Protein AF-A0A090QXS7-F1 (afdb_monomer)

Radius of gyration: 11.34 Å; Cα contacts (8 Å, |Δi|>4): 126; chains: 1; bounding box: 28×24×35 Å

Foldseek 3Di:
DDPLPQFAWDDDCQAIDTVNHGQGRDWDDPPFKIWDDRPNFIWIWGDDPQWTFTPPPPPDTRTHHHD

pLDDT: mean 72.37, std 14.32, range [38.88, 87.06]

Secondary structure (DSSP, 8-state):
--------EEEETTEEEETTEEEES-EEE-SSEEEEEETTEEEEEEEETTEEEEEESTT---B----

Structure (mmCIF, N/CA/C/O backbone):
data_AF-A0A090QXS7-F1
#
_entry.id   AF-A0A090QXS7-F1
#
loop_
_atom_site.group_PDB
_atom_site.id
_atom_site.type_symbol
_atom_site.label_atom_id
_atom_site.label_alt_id
_atom_site.label_comp_id
_atom_site.label_asym_id
_atom_site.label_entity_id
_atom_site.label_seq_id
_atom_site.pdbx_PDB_ins_code
_atom_site.Cartn_x
_atom_site.Cartn_y
_atom_site.Cartn_z
_atom_site.occupancy
_atom_site.B_iso_or_equiv
_atom_site.auth_seq_id
_atom_site.auth_comp_id
_atom_site.auth_asym_id
_atom_site.auth_atom_id
_atom_site.pdbx_PDB_model_num
ATOM 1 N N . MET A 1 1 ? -0.548 -1.156 -23.379 1.00 38.88 1 MET A N 1
ATOM 2 C CA . MET A 1 1 ? -0.883 -0.518 -22.089 1.00 38.88 1 MET A CA 1
ATOM 3 C C . MET A 1 1 ? -1.050 -1.643 -21.089 1.00 38.88 1 MET A C 1
ATOM 5 O O . MET A 1 1 ? -1.959 -2.442 -21.262 1.00 38.88 1 MET A O 1
ATOM 9 N N . ALA A 1 2 ? -0.100 -1.817 -20.171 1.00 39.03 2 ALA A N 1
ATOM 10 C CA . ALA A 1 2 ? -0.206 -2.878 -19.176 1.00 39.03 2 ALA A CA 1
ATOM 11 C C . ALA A 1 2 ? -1.328 -2.496 -18.198 1.00 39.03 2 ALA A C 1
ATOM 13 O O . ALA A 1 2 ? -1.321 -1.359 -17.723 1.00 39.03 2 ALA A O 1
ATOM 14 N N . PRO A 1 3 ? -2.306 -3.376 -17.930 1.00 39.84 3 PRO A N 1
ATOM 15 C CA . PRO A 1 3 ? -3.306 -3.106 -16.916 1.00 39.84 3 PRO A CA 1
ATOM 16 C C . PRO A 1 3 ? -2.558 -3.038 -15.590 1.00 39.84 3 PRO A C 1
ATOM 18 O O . PRO A 1 3 ? -1.999 -4.034 -15.135 1.00 39.84 3 PRO A O 1
ATOM 21 N N . TYR A 1 4 ? -2.482 -1.845 -15.007 1.00 44.12 4 TYR A N 1
ATOM 22 C CA . TYR A 1 4 ? -2.016 -1.657 -13.643 1.00 44.12 4 TYR A CA 1
ATOM 23 C C . TYR A 1 4 ? -3.054 -2.349 -12.763 1.00 44.12 4 TYR A C 1
ATOM 25 O O . TYR A 1 4 ? -4.061 -1.751 -12.388 1.00 44.12 4 TYR A O 1
ATOM 33 N N . LEU A 1 5 ? -2.878 -3.656 -12.551 1.00 44.38 5 LEU A N 1
ATOM 34 C CA . LEU A 1 5 ? -3.619 -4.402 -11.554 1.00 44.38 5 LEU A CA 1
ATOM 35 C C . LEU A 1 5 ? -3.373 -3.640 -10.259 1.00 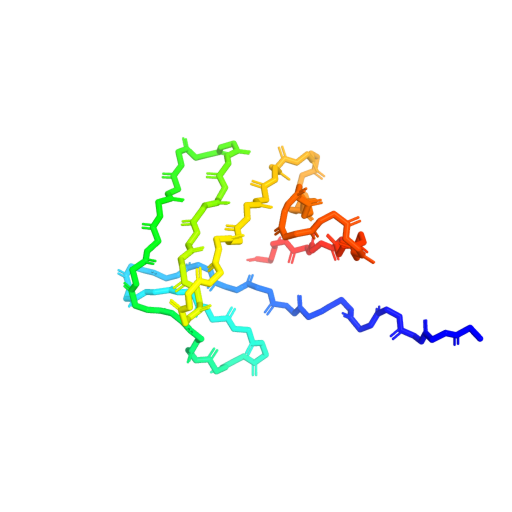44.38 5 LEU A C 1
ATOM 37 O O . LEU A 1 5 ? -2.260 -3.610 -9.739 1.00 44.38 5 LEU A O 1
ATOM 41 N N . ALA A 1 6 ? -4.394 -2.909 -9.823 1.00 51.16 6 ALA A N 1
ATOM 42 C CA . ALA A 1 6 ? -4.438 -2.288 -8.521 1.00 51.16 6 ALA A CA 1
ATOM 43 C C . ALA A 1 6 ? -4.511 -3.438 -7.516 1.00 51.16 6 ALA A C 1
ATOM 45 O O . ALA A 1 6 ? -5.585 -3.818 -7.051 1.00 51.16 6 ALA A O 1
ATOM 46 N N . ASP A 1 7 ? -3.364 -4.068 -7.282 1.00 57.59 7 ASP A N 1
ATOM 47 C CA . ASP A 1 7 ? -3.177 -5.078 -6.265 1.00 57.59 7 ASP A CA 1
ATOM 48 C C . ASP A 1 7 ? -3.779 -4.533 -4.971 1.00 57.59 7 ASP A C 1
ATOM 50 O O . ASP A 1 7 ? -3.480 -3.423 -4.539 1.00 57.59 7 ASP A O 1
ATOM 54 N N . SER A 1 8 ? -4.730 -5.253 -4.389 1.00 62.69 8 SER A N 1
ATOM 55 C CA . SER A 1 8 ? -5.350 -4.815 -3.142 1.00 62.69 8 SER A CA 1
ATOM 56 C C . SER A 1 8 ? -4.359 -5.098 -2.020 1.00 62.69 8 SER A C 1
ATOM 58 O O . SER A 1 8 ? -4.012 -6.257 -1.784 1.00 62.69 8 SER A O 1
ATOM 60 N N . PHE A 1 9 ? -3.865 -4.037 -1.382 1.00 70.62 9 PHE A N 1
ATOM 61 C CA . PHE A 1 9 ? -2.961 -4.133 -0.243 1.00 70.62 9 PHE A CA 1
ATOM 62 C C . PHE A 1 9 ? -3.773 -4.116 1.044 1.00 70.62 9 PHE A C 1
ATOM 64 O O . PHE A 1 9 ? -4.547 -3.191 1.291 1.00 70.62 9 PHE A O 1
ATOM 71 N N . GLU A 1 10 ? -3.552 -5.123 1.876 1.00 77.00 10 GLU A N 1
ATOM 72 C CA . GLU A 1 10 ? -4.127 -5.207 3.208 1.00 77.00 10 GLU A CA 1
ATOM 73 C C . GLU A 1 10 ? -2.995 -5.182 4.234 1.00 77.00 10 GLU A C 1
ATOM 75 O O . GLU A 1 10 ? -2.080 -6.009 4.220 1.00 77.00 10 GLU A O 1
ATOM 80 N N . LEU A 1 11 ? -3.045 -4.191 5.121 1.00 75.06 11 LEU A N 1
ATOM 81 C CA . LEU A 1 11 ? -2.155 -4.109 6.270 1.00 75.06 11 LEU A CA 1
ATOM 82 C C . LEU A 1 11 ? -2.834 -4.794 7.444 1.00 75.06 11 LEU A C 1
ATOM 84 O O . LEU A 1 11 ? -3.899 -4.367 7.894 1.00 75.06 11 LEU A O 1
ATOM 88 N N . ARG A 1 12 ? -2.199 -5.848 7.945 1.00 81.38 12 ARG A N 1
ATOM 89 C CA . ARG A 1 12 ? -2.624 -6.571 9.141 1.00 81.38 12 ARG A CA 1
ATOM 90 C C . ARG A 1 12 ? -1.535 -6.462 10.201 1.00 81.38 12 ARG A C 1
ATOM 92 O O . ARG A 1 12 ? -0.370 -6.366 9.836 1.00 81.38 12 ARG A O 1
ATOM 99 N N . PRO A 1 13 ? -1.860 -6.609 11.497 1.00 75.62 13 PRO A N 1
ATOM 100 C CA . PRO A 1 13 ? -0.843 -6.671 12.550 1.00 75.62 13 PRO A CA 1
ATOM 101 C C . PRO A 1 13 ? 0.229 -7.742 12.299 1.00 75.62 13 PRO A C 1
ATOM 103 O O . PRO A 1 13 ? 1.356 -7.613 12.759 1.00 75.62 13 PRO A O 1
ATOM 106 N N . SER A 1 14 ? -0.122 -8.801 11.563 1.00 80.50 14 SER A N 1
ATOM 107 C CA . SER A 1 14 ? 0.784 -9.883 11.185 1.00 80.50 14 SER A CA 1
ATOM 108 C C . SER A 1 14 ? 1.701 -9.560 10.003 1.00 80.50 14 SER A C 1
ATOM 110 O O . SER A 1 14 ? 2.649 -10.313 9.783 1.00 80.50 14 SER A O 1
ATOM 112 N N . GLY A 1 15 ? 1.434 -8.506 9.223 1.00 83.12 15 GLY A N 1
ATOM 113 C CA . GLY A 1 15 ? 2.233 -8.175 8.049 1.00 83.12 15 GLY A CA 1
ATOM 114 C C . GLY A 1 15 ? 1.500 -7.456 6.914 1.00 83.12 15 GLY A C 1
ATOM 115 O O . GLY A 1 15 ? 0.345 -7.044 7.028 1.00 83.12 15 GLY A O 1
ATOM 116 N N . VAL A 1 16 ? 2.192 -7.349 5.780 1.00 82.19 16 VAL A N 1
ATOM 117 C CA . VAL A 1 16 ? 1.674 -6.786 4.526 1.00 82.19 16 VAL A CA 1
ATOM 118 C C . VAL A 1 16 ? 1.154 -7.915 3.648 1.00 82.19 16 VAL A C 1
ATOM 120 O O . VAL A 1 16 ? 1.882 -8.868 3.346 1.00 82.19 16 VAL A O 1
ATOM 123 N N . PHE A 1 17 ? -0.095 -7.788 3.215 1.00 81.94 17 PHE A N 1
ATOM 124 C CA . PHE A 1 17 ? -0.773 -8.737 2.344 1.00 81.94 17 PHE A CA 1
ATOM 125 C C . PHE A 1 17 ? -1.086 -8.084 1.002 1.00 81.94 17 PHE A C 1
ATOM 127 O O . PHE A 1 17 ? -1.549 -6.947 0.948 1.00 81.94 17 PHE A O 1
ATOM 134 N N . VAL A 1 18 ? -0.853 -8.821 -0.079 1.00 76.06 18 VAL A N 1
ATOM 135 C CA . VAL A 1 18 ? -1.126 -8.410 -1.458 1.00 76.06 18 VAL A CA 1
ATOM 136 C C . VAL A 1 18 ? -1.891 -9.523 -2.142 1.00 76.06 18 VAL A C 1
ATOM 138 O O . VAL A 1 18 ? -1.447 -10.671 -2.120 1.00 76.06 18 VAL A O 1
ATOM 141 N N . ALA A 1 19 ? -3.064 -9.201 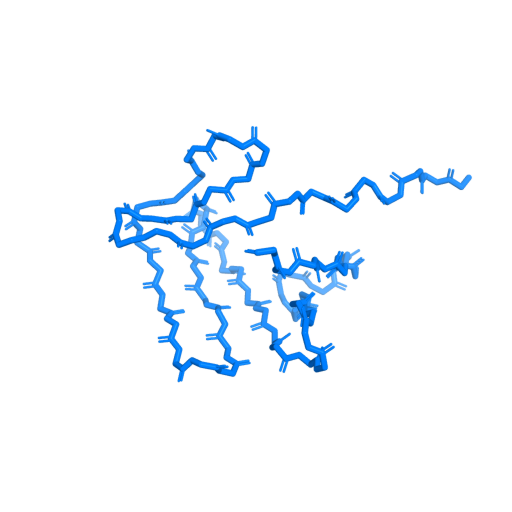-2.691 1.00 72.44 19 ALA A N 1
ATOM 142 C CA . ALA A 1 19 ? -3.958 -10.184 -3.310 1.00 72.44 19 ALA A CA 1
ATOM 143 C C . ALA A 1 19 ? -4.236 -11.408 -2.400 1.00 72.44 19 ALA A C 1
ATOM 145 O O . ALA A 1 19 ? -4.296 -12.549 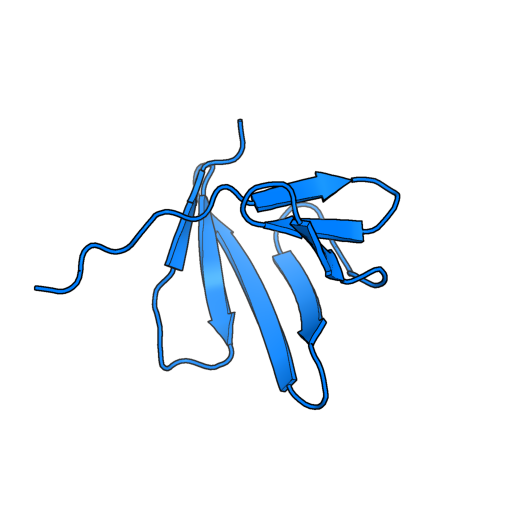-2.854 1.00 72.44 19 ALA A O 1
ATOM 146 N N . GLY A 1 20 ? -4.352 -11.177 -1.085 1.00 74.00 20 GLY A N 1
ATOM 147 C CA . GLY A 1 20 ? -4.575 -12.221 -0.075 1.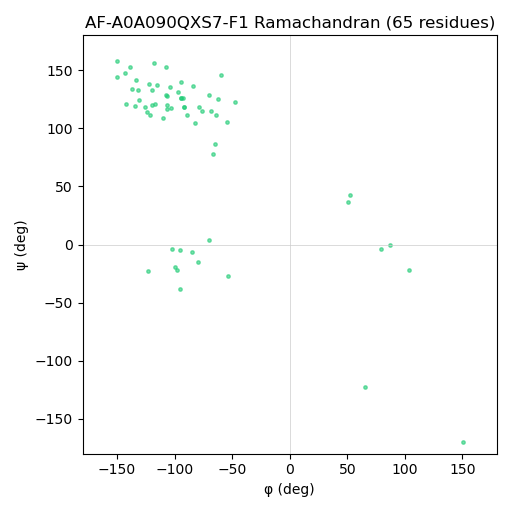00 74.00 20 GLY A CA 1
ATOM 148 C C . GLY A 1 20 ? -3.330 -13.019 0.336 1.00 74.00 20 GLY A C 1
ATOM 149 O O . GLY A 1 20 ? -3.404 -13.823 1.264 1.00 74.00 20 GLY A O 1
ATOM 150 N N . ARG A 1 21 ? -2.170 -12.787 -0.290 1.00 77.31 21 ARG A N 1
ATOM 151 C CA . ARG A 1 21 ? -0.902 -13.426 0.075 1.00 77.31 21 ARG A CA 1
ATOM 152 C C . ARG A 1 21 ? -0.083 -12.521 0.981 1.00 77.31 21 ARG A C 1
ATOM 154 O O . ARG A 1 21 ? 0.154 -11.363 0.653 1.00 77.31 21 ARG A O 1
ATOM 161 N N . GLN A 1 22 ? 0.416 -13.066 2.086 1.00 83.50 22 GLN A N 1
ATOM 162 C CA . GLN A 1 22 ? 1.389 -12.357 2.907 1.00 83.50 22 GLN A CA 1
ATOM 163 C C . GLN A 1 22 ? 2.711 -12.231 2.145 1.00 83.50 22 GLN A C 1
ATOM 165 O O . GLN A 1 22 ? 3.355 -13.239 1.849 1.00 83.50 22 GLN A O 1
ATOM 170 N N . ILE A 1 23 ? 3.097 -11.001 1.816 1.00 79.75 23 ILE A N 1
ATOM 171 C CA . ILE A 1 23 ? 4.371 -10.709 1.146 1.00 79.75 23 ILE A CA 1
ATOM 172 C C . ILE A 1 23 ? 5.446 -10.277 2.136 1.00 79.75 23 ILE A C 1
ATOM 174 O O . ILE A 1 23 ? 6.631 -10.373 1.835 1.00 79.75 23 ILE A O 1
ATOM 178 N N . ASN A 1 24 ? 5.039 -9.799 3.314 1.00 81.00 24 ASN A N 1
ATOM 179 C CA . ASN A 1 24 ? 5.964 -9.364 4.342 1.00 81.00 24 ASN A CA 1
ATOM 180 C C . ASN A 1 24 ? 5.388 -9.560 5.740 1.00 81.00 24 ASN A C 1
ATOM 182 O O . ASN A 1 24 ? 4.192 -9.372 5.949 1.00 81.00 24 ASN A O 1
ATOM 186 N N . THR A 1 25 ? 6.234 -9.906 6.701 1.00 77.69 25 THR A N 1
ATOM 187 C CA . THR A 1 25 ? 5.906 -9.973 8.133 1.00 77.69 25 THR A CA 1
ATOM 188 C C . THR A 1 25 ? 6.369 -8.729 8.891 1.00 77.69 25 THR A C 1
ATOM 190 O O . THR A 1 25 ? 5.853 -8.454 9.968 1.00 77.69 25 THR A O 1
ATOM 193 N N . HIS A 1 26 ? 7.304 -7.950 8.335 1.00 81.88 26 HIS A N 1
ATOM 194 C CA . HIS A 1 26 ? 7.896 -6.782 8.984 1.00 81.88 26 HIS A CA 1
ATOM 195 C C . HIS A 1 26 ? 7.668 -5.529 8.139 1.00 81.88 26 HIS A C 1
ATOM 197 O O . HIS A 1 26 ? 8.233 -5.374 7.056 1.00 81.88 26 HIS A O 1
ATOM 203 N N . TYR A 1 27 ? 6.840 -4.622 8.651 1.00 85.75 27 TYR A N 1
ATOM 204 C CA . TYR A 1 27 ? 6.589 -3.324 8.037 1.00 85.75 27 TYR A CA 1
ATOM 205 C C . TYR A 1 27 ? 6.523 -2.223 9.092 1.00 85.75 27 TYR A C 1
ATOM 207 O O . TYR A 1 27 ? 6.162 -2.464 10.243 1.00 85.75 27 TYR A O 1
ATOM 215 N N . ALA A 1 28 ? 6.860 -1.010 8.675 1.00 86.88 28 ALA A N 1
ATOM 216 C CA . ALA A 1 28 ? 6.668 0.214 9.426 1.00 86.88 28 ALA A CA 1
ATOM 217 C C . ALA A 1 28 ? 5.516 0.999 8.794 1.00 86.88 28 ALA A C 1
ATOM 219 O O . ALA A 1 28 ? 5.504 1.241 7.587 1.00 86.88 28 ALA A O 1
ATOM 220 N N . TRP A 1 29 ? 4.540 1.383 9.610 1.00 86.50 29 TRP A N 1
ATOM 221 C CA . TRP A 1 29 ? 3.410 2.207 9.198 1.00 86.50 29 TRP A CA 1
ATOM 222 C C . TRP A 1 29 ? 3.193 3.311 10.225 1.00 86.50 29 TRP A C 1
ATOM 224 O O . TRP A 1 29 ? 2.926 3.008 11.386 1.00 86.50 29 TRP A O 1
ATOM 234 N N . ASP A 1 30 ? 3.297 4.572 9.803 1.00 84.75 30 ASP A N 1
ATOM 235 C CA . ASP A 1 30 ? 3.079 5.731 10.686 1.00 84.75 30 ASP A CA 1
ATOM 236 C C . ASP A 1 30 ? 1.700 6.394 10.496 1.00 84.75 30 ASP A C 1
ATOM 238 O O . ASP A 1 30 ? 1.349 7.316 11.224 1.00 84.75 30 ASP A O 1
ATOM 242 N N . GLY A 1 31 ? 0.899 5.930 9.531 1.00 83.31 31 GLY A N 1
ATOM 243 C CA . GLY A 1 31 ? -0.365 6.567 9.139 1.00 83.31 31 GLY A CA 1
ATOM 244 C C . GLY A 1 31 ? -0.280 7.352 7.828 1.00 83.31 31 GLY A C 1
ATOM 245 O O . GLY A 1 3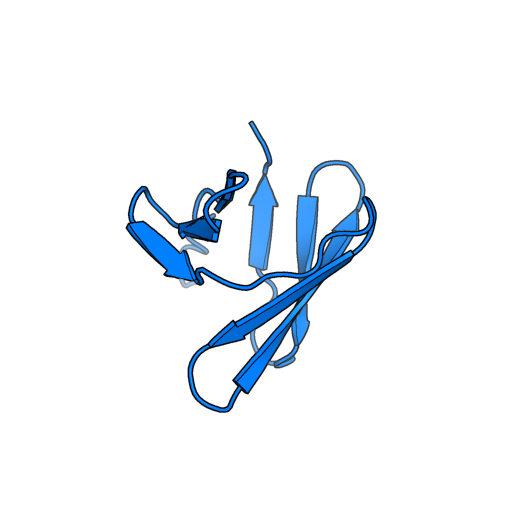1 ? -1.302 7.539 7.167 1.00 83.31 31 GLY A O 1
ATOM 246 N N . SER A 1 32 ? 0.924 7.762 7.424 1.00 86.81 32 SER A N 1
ATOM 247 C CA . SER A 1 32 ? 1.178 8.531 6.201 1.00 86.81 32 SER A CA 1
ATOM 248 C C . SER A 1 32 ? 2.165 7.847 5.255 1.00 86.81 32 SER A C 1
ATOM 250 O O . SER A 1 32 ? 2.147 8.093 4.052 1.00 86.81 32 SER A O 1
ATOM 252 N N . LYS A 1 33 ? 3.007 6.954 5.769 1.00 86.31 33 LYS A N 1
ATOM 253 C CA . LYS A 1 33 ? 4.035 6.241 5.025 1.00 86.31 33 LYS A CA 1
ATOM 254 C C . LYS A 1 33 ? 4.059 4.777 5.440 1.00 86.31 33 LYS A C 1
ATOM 256 O O . LYS A 1 33 ? 4.059 4.449 6.626 1.00 86.31 33 LYS A O 1
ATOM 261 N N . LEU A 1 34 ? 4.104 3.904 4.439 1.00 85.56 34 LEU A N 1
ATOM 262 C CA . LEU A 1 34 ? 4.339 2.474 4.592 1.00 85.56 34 LEU A CA 1
ATOM 263 C C . LEU A 1 34 ? 5.739 2.153 4.087 1.00 85.56 34 LEU A C 1
ATOM 265 O O . LEU A 1 34 ? 6.072 2.475 2.947 1.00 85.56 34 LEU A O 1
ATOM 269 N N . GLU A 1 35 ? 6.525 1.468 4.904 1.00 87.06 35 GLU A N 1
ATOM 270 C CA . GLU A 1 35 ? 7.845 0.986 4.526 1.00 87.06 35 GLU A CA 1
ATOM 271 C C . GLU A 1 35 ? 8.004 -0.485 4.897 1.00 87.06 35 GLU A C 1
ATOM 273 O O . GLU A 1 35 ? 7.661 -0.900 6.003 1.00 87.06 35 GLU A O 1
ATOM 278 N N . TYR A 1 36 ? 8.516 -1.292 3.976 1.00 85.81 36 TYR A N 1
ATOM 279 C CA . TYR A 1 36 ? 8.859 -2.683 4.247 1.00 85.81 36 TYR A CA 1
ATOM 280 C C . TYR A 1 36 ? 10.029 -3.129 3.375 1.00 85.81 36 TYR A C 1
ATOM 282 O O . TYR A 1 36 ? 10.295 -2.548 2.325 1.00 85.81 36 TYR A O 1
ATOM 290 N N . ARG A 1 37 ? 10.734 -4.181 3.796 1.00 83.44 37 ARG A N 1
ATOM 291 C CA . ARG A 1 37 ? 11.850 -4.750 3.029 1.00 83.44 37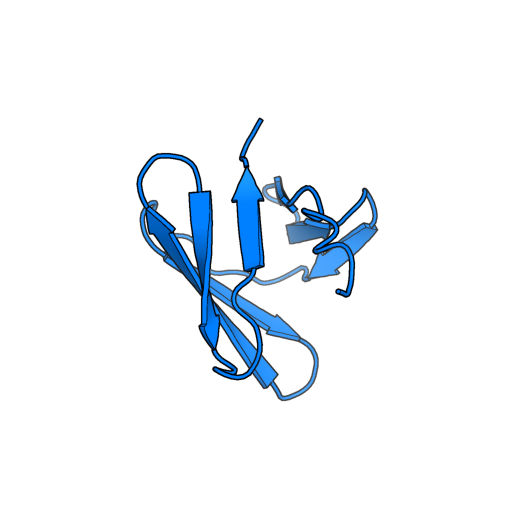 ARG A CA 1
ATOM 292 C C . ARG A 1 37 ? 11.453 -6.078 2.403 1.00 83.44 37 ARG A C 1
ATOM 294 O O . ARG A 1 37 ? 11.133 -7.010 3.131 1.00 83.44 37 ARG A O 1
ATOM 301 N N . LEU A 1 38 ? 11.501 -6.180 1.081 1.00 78.69 38 LEU A N 1
ATOM 302 C CA . LEU A 1 38 ? 11.244 -7.420 0.353 1.00 78.69 38 LEU A CA 1
ATOM 303 C C . LEU A 1 38 ? 12.560 -7.919 -0.256 1.00 78.69 38 LEU A C 1
ATOM 305 O O . LEU A 1 38 ? 13.083 -7.310 -1.185 1.00 78.69 38 LEU A O 1
ATOM 309 N N . GLY A 1 39 ? 13.110 -9.007 0.292 1.00 82.31 39 GLY A N 1
ATOM 310 C CA . GLY A 1 39 ? 14.472 -9.439 -0.039 1.00 82.31 39 GLY A CA 1
ATOM 311 C C . GLY A 1 39 ? 15.501 -8.405 0.430 1.00 82.31 39 GLY A C 1
ATOM 312 O O . GLY A 1 39 ? 15.511 -8.042 1.606 1.00 82.31 39 GLY A O 1
ATOM 313 N N . ASP A 1 40 ? 16.319 -7.900 -0.492 1.00 82.44 40 ASP A N 1
ATOM 314 C CA . ASP A 1 40 ? 17.300 -6.830 -0.248 1.00 82.44 40 ASP A CA 1
ATOM 315 C C . ASP A 1 40 ? 16.779 -5.428 -0.610 1.00 82.44 40 ASP A C 1
ATOM 317 O O . ASP A 1 40 ? 17.439 -4.421 -0.355 1.00 82.44 40 ASP A O 1
ATOM 321 N N . GLU A 1 41 ? 15.576 -5.333 -1.178 1.00 82.88 41 GLU A N 1
ATOM 322 C CA . GLU A 1 41 ? 14.997 -4.068 -1.619 1.00 82.88 41 GLU A CA 1
ATOM 323 C C . GLU A 1 41 ? 14.082 -3.450 -0.559 1.00 82.88 41 GLU A C 1
ATOM 325 O O . GLU A 1 41 ? 13.272 -4.124 0.083 1.00 82.88 41 GLU A O 1
ATOM 330 N N . ILE A 1 42 ? 14.166 -2.126 -0.420 1.00 84.81 42 ILE A N 1
ATOM 331 C CA . ILE A 1 42 ? 13.257 -1.343 0.417 1.00 84.81 42 ILE A CA 1
ATOM 332 C C . ILE A 1 42 ? 12.118 -0.820 -0.450 1.00 84.81 42 ILE A C 1
ATOM 334 O O . ILE A 1 42 ? 12.322 -0.157 -1.469 1.00 84.81 42 ILE A O 1
ATOM 338 N N . TYR A 1 43 ? 10.908 -1.124 -0.009 1.00 84.12 43 TYR A N 1
ATOM 339 C CA . TYR A 1 43 ? 9.671 -0.695 -0.619 1.00 84.12 43 TYR A CA 1
ATOM 340 C C . TYR A 1 43 ? 9.052 0.385 0.256 1.00 84.12 43 TYR A C 1
ATOM 342 O O . TYR A 1 43 ? 8.672 0.135 1.399 1.00 84.12 43 TYR A O 1
ATOM 350 N N . SER A 1 44 ? 8.935 1.580 -0.312 1.00 84.25 44 SER A N 1
ATOM 351 C CA . SER A 1 44 ? 8.417 2.762 0.375 1.00 84.25 44 SER A CA 1
ATOM 352 C C . SER A 1 44 ? 7.178 3.257 -0.350 1.00 84.25 44 SER A C 1
ATOM 354 O O . SER A 1 44 ? 7.210 3.416 -1.571 1.00 84.25 44 SER A O 1
ATOM 356 N N . TYR A 1 45 ? 6.108 3.550 0.381 1.00 84.00 45 TYR A N 1
ATOM 357 C CA . TYR A 1 45 ? 4.855 4.081 -0.150 1.00 84.00 45 TYR A CA 1
ATOM 358 C C . TYR A 1 45 ? 4.374 5.259 0.691 1.00 84.00 45 TYR A C 1
ATOM 360 O O . TYR A 1 45 ? 4.465 5.226 1.915 1.00 84.00 45 TYR A O 1
ATOM 368 N N . LEU A 1 46 ? 3.825 6.276 0.034 1.00 84.56 46 LEU A N 1
ATOM 369 C CA . LEU A 1 46 ? 3.199 7.431 0.668 1.00 84.56 46 LEU A CA 1
ATOM 370 C C . LEU A 1 46 ? 1.679 7.310 0.574 1.00 84.56 46 LEU A C 1
ATOM 372 O O . LEU A 1 46 ? 1.159 6.992 -0.489 1.00 84.56 46 LEU A O 1
ATOM 376 N N . PHE A 1 47 ? 0.964 7.580 1.653 1.00 81.56 47 PHE A N 1
ATOM 377 C CA . PHE A 1 47 ? -0.488 7.582 1.687 1.00 81.56 47 PHE A CA 1
ATOM 378 C C . PHE A 1 47 ? -1.025 8.968 1.340 1.00 81.56 47 PHE A C 1
ATOM 380 O O . PHE A 1 47 ? -0.871 9.925 2.094 1.00 81.56 47 PHE A O 1
ATOM 387 N N . LEU A 1 48 ? -1.656 9.065 0.178 1.00 78.12 48 LEU A N 1
ATOM 388 C CA . LEU A 1 48 ? -2.239 10.272 -0.384 1.00 78.12 48 LEU A CA 1
ATOM 389 C C . LEU A 1 48 ? -3.703 10.001 -0.711 1.00 78.12 48 LEU A C 1
ATOM 391 O O . LEU A 1 48 ? -4.012 9.145 -1.535 1.00 78.12 48 LEU A O 1
ATOM 395 N N . SER A 1 49 ? -4.612 10.734 -0.066 1.00 77.69 49 SER A N 1
ATOM 396 C CA . SER A 1 49 ? -6.045 10.741 -0.402 1.00 77.69 49 SER A CA 1
ATOM 397 C C . SER A 1 49 ? -6.698 9.350 -0.474 1.00 77.69 49 SER A C 1
ATOM 399 O O . SER A 1 49 ? -7.469 9.063 -1.386 1.00 77.69 49 SER A O 1
ATOM 401 N N . GLY A 1 50 ? -6.388 8.463 0.479 1.00 73.12 50 GLY A N 1
ATOM 402 C CA . GLY A 1 50 ? -6.935 7.098 0.498 1.00 73.12 50 GLY A CA 1
ATOM 403 C C . GLY A 1 50 ? -6.127 6.082 -0.311 1.00 73.12 50 GLY A C 1
ATOM 404 O O . GLY A 1 50 ? -6.484 4.901 -0.334 1.00 73.12 50 GLY A O 1
ATOM 405 N N . GLN A 1 51 ? -5.037 6.523 -0.943 1.00 71.00 51 GLN A N 1
ATOM 406 C CA . GLN A 1 51 ? -4.221 5.700 -1.817 1.00 71.00 51 GLN A CA 1
ATOM 407 C C . GLN A 1 51 ? -2.771 5.634 -1.366 1.00 71.00 51 GLN A C 1
ATOM 409 O O . GLN A 1 51 ? -2.189 6.641 -0.989 1.00 71.00 51 GLN A O 1
ATOM 414 N N . LEU A 1 52 ? -2.158 4.452 -1.428 1.00 74.06 52 LEU A N 1
ATOM 415 C CA . LEU A 1 52 ? -0.706 4.343 -1.294 1.00 74.06 52 LEU A CA 1
ATOM 416 C C . LEU A 1 52 ? -0.071 4.602 -2.667 1.00 74.06 52 LEU A C 1
ATOM 418 O O . LEU A 1 52 ? -0.556 4.108 -3.683 1.00 74.06 52 LEU A O 1
ATOM 422 N N . VAL A 1 53 ? 1.004 5.381 -2.686 1.00 76.75 53 VAL A N 1
ATOM 423 C CA . VAL A 1 53 ? 1.771 5.761 -3.872 1.00 76.75 53 VAL A CA 1
ATOM 424 C C . VAL A 1 53 ? 3.210 5.348 -3.644 1.00 76.75 53 VAL A C 1
ATOM 426 O O . VAL A 1 53 ? 3.888 5.875 -2.758 1.00 76.75 53 VAL A O 1
ATOM 429 N N . ARG A 1 54 ? 3.685 4.391 -4.441 1.00 78.06 54 ARG A N 1
ATOM 430 C CA . ARG A 1 54 ? 5.054 3.877 -4.329 1.00 78.06 54 ARG A CA 1
ATOM 431 C C . ARG A 1 54 ? 6.074 4.984 -4.595 1.00 78.06 54 ARG A C 1
ATOM 433 O O . ARG A 1 54 ? 6.040 5.628 -5.636 1.00 78.06 54 ARG A O 1
ATOM 440 N N . GLN A 1 55 ? 6.978 5.173 -3.645 1.00 80.44 55 GLN A N 1
ATOM 441 C CA . GLN A 1 55 ? 8.129 6.067 -3.728 1.00 80.44 55 GLN A CA 1
ATOM 442 C C . GLN A 1 55 ? 9.381 5.303 -4.165 1.00 80.44 55 GLN A C 1
ATOM 444 O O . GLN A 1 55 ? 10.189 5.828 -4.927 1.00 80.44 55 GLN A O 1
ATOM 449 N N . GLN A 1 56 ? 9.553 4.063 -3.690 1.00 75.75 56 GLN A N 1
ATOM 450 C CA . GLN A 1 56 ? 10.741 3.261 -3.980 1.00 75.75 56 GLN A CA 1
ATOM 451 C C . GLN A 1 56 ? 10.434 1.769 -4.169 1.00 75.75 56 GLN A C 1
ATOM 453 O O . GLN A 1 56 ? 9.531 1.231 -3.516 1.00 75.75 56 GLN A O 1
ATOM 458 N N . PRO A 1 57 ? 11.210 1.092 -5.033 1.00 71.88 57 PRO A N 1
ATOM 459 C CA . PRO A 1 57 ? 12.027 1.656 -6.117 1.00 71.88 57 PRO A CA 1
ATOM 460 C C . PRO A 1 57 ? 11.184 2.430 -7.154 1.00 71.88 57 PRO A C 1
ATOM 462 O O . PRO A 1 57 ? 10.040 2.077 -7.433 1.00 71.88 57 PRO A O 1
ATOM 465 N N . 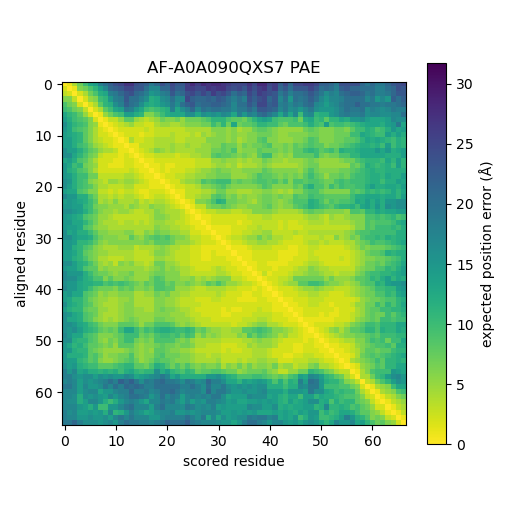ALA A 1 58 ? 11.758 3.502 -7.714 1.00 61.72 58 ALA A N 1
ATOM 466 C CA . ALA A 1 58 ? 11.065 4.555 -8.477 1.00 61.72 58 ALA A CA 1
ATOM 467 C C . ALA A 1 58 ? 10.524 4.135 -9.863 1.00 61.72 58 ALA A C 1
ATOM 469 O O . ALA A 1 58 ? 9.995 4.959 -10.605 1.00 61.72 58 ALA A O 1
ATOM 470 N N . HIS A 1 59 ? 10.656 2.860 -10.231 1.00 56.72 59 HIS A N 1
ATOM 471 C CA . HIS A 1 59 ? 10.351 2.382 -11.580 1.00 56.72 59 HIS A CA 1
ATOM 472 C C . HIS A 1 59 ? 8.869 2.033 -11.815 1.00 56.72 59 HIS A C 1
ATOM 474 O O . HIS A 1 59 ? 8.495 1.779 -12.956 1.00 56.72 59 HIS A O 1
ATOM 480 N N . TYR A 1 60 ? 8.010 2.054 -10.783 1.00 50.84 60 TYR A N 1
ATOM 481 C CA . TYR A 1 60 ? 6.578 1.749 -10.916 1.00 50.84 60 TYR A CA 1
ATOM 482 C C . TYR A 1 60 ? 5.712 2.640 -10.012 1.00 50.84 60 TYR A C 1
ATOM 484 O O . TYR A 1 60 ? 5.842 2.591 -8.790 1.00 50.84 60 TYR A O 1
ATOM 492 N N . ILE A 1 61 ? 4.785 3.407 -10.599 1.00 49.59 61 ILE A N 1
ATOM 493 C CA . ILE A 1 61 ? 3.714 4.093 -9.859 1.00 49.59 61 ILE A CA 1
ATOM 494 C C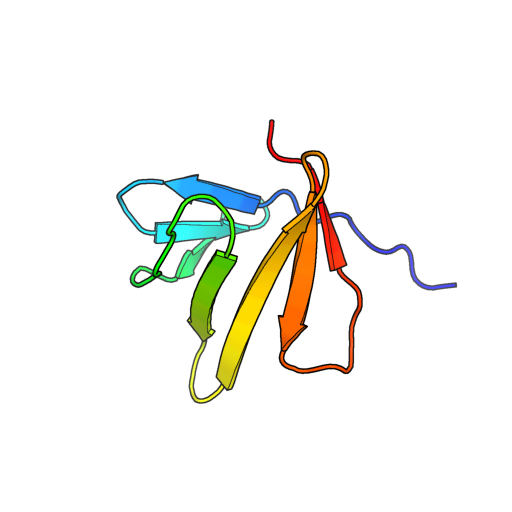 . ILE A 1 61 ? 2.611 3.068 -9.623 1.00 49.59 61 ILE A C 1
ATOM 496 O O . ILE A 1 61 ? 1.877 2.706 -10.540 1.00 49.59 61 ILE A O 1
ATOM 500 N N . SER A 1 62 ? 2.506 2.576 -8.397 1.00 53.06 62 SER A N 1
ATOM 501 C CA . SER A 1 62 ? 1.392 1.726 -7.996 1.00 53.06 62 SER A CA 1
ATOM 502 C C . SER A 1 62 ? 0.426 2.561 -7.163 1.00 53.06 62 SER A C 1
ATOM 504 O O . SER A 1 62 ? 0.818 3.087 -6.123 1.00 53.06 62 SER A O 1
ATOM 506 N N . THR A 1 63 ? -0.802 2.720 -7.654 1.00 50.44 63 THR A N 1
ATOM 507 C CA . THR A 1 63 ? -1.926 3.328 -6.933 1.00 50.44 63 THR A CA 1
ATOM 508 C C . THR A 1 63 ? -2.705 2.236 -6.224 1.00 50.44 63 THR A C 1
ATOM 510 O O . THR A 1 63 ? -3.257 1.347 -6.874 1.00 50.44 63 THR A O 1
ATOM 513 N N . PHE A 1 64 ? -2.774 2.308 -4.901 1.00 60.41 64 PHE A N 1
ATOM 514 C CA . PHE A 1 64 ? -3.517 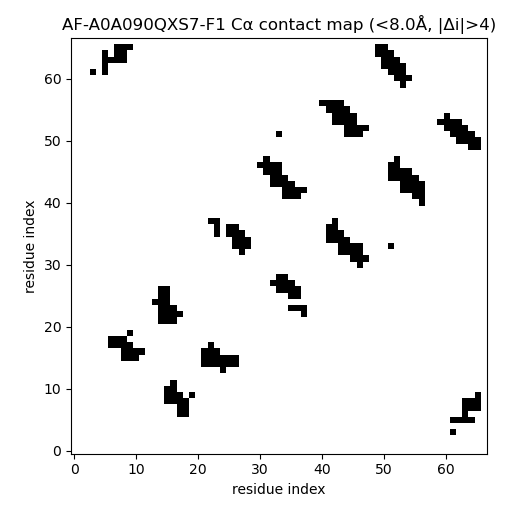1.338 -4.097 1.00 60.41 64 PHE A CA 1
ATOM 515 C C . PHE A 1 64 ? -4.783 1.951 -3.541 1.00 60.41 64 PHE A C 1
ATOM 517 O O . PHE A 1 64 ? -4.816 3.145 -3.299 1.00 60.41 64 PHE A O 1
ATOM 524 N N . THR A 1 65 ? -5.808 1.145 -3.290 1.00 50.84 65 THR A N 1
ATOM 525 C CA . THR A 1 65 ? -7.011 1.602 -2.586 1.00 50.84 65 THR A CA 1
ATOM 526 C C . THR A 1 65 ? -7.151 0.769 -1.322 1.00 50.84 65 THR A C 1
ATOM 528 O O . THR A 1 65 ? -7.239 -0.455 -1.412 1.00 50.84 65 THR A O 1
ATOM 531 N N . ARG A 1 66 ? -7.143 1.410 -0.149 1.00 50.38 66 ARG A N 1
ATOM 532 C CA . ARG A 1 66 ? -7.443 0.735 1.122 1.00 50.38 66 ARG A CA 1
ATOM 533 C C . ARG A 1 66 ? -8.965 0.588 1.235 1.00 50.38 66 ARG A C 1
ATOM 535 O O . ARG A 1 66 ? -9.657 1.604 1.223 1.00 50.38 66 ARG A O 1
ATOM 542 N N . ARG A 1 67 ? -9.472 -0.647 1.294 1.00 47.62 67 ARG A N 1
ATOM 543 C CA . ARG A 1 67 ? -10.865 -0.942 1.676 1.00 47.62 67 ARG A CA 1
ATOM 544 C C . ARG A 1 67 ? -10.961 -1.243 3.164 1.00 47.62 67 ARG A C 1
ATOM 546 O O . ARG A 1 67 ? -9.954 -1.735 3.721 1.00 47.62 67 ARG A O 1
#

Sequence (67 aa):
MAPYLADSFELRPSGVFVAGRQINTHYAWDGSKLEYRLGDEIYSYLFLSGQLVRQQPAHYISTFTRR

InterPro domains:
  IPR021271 Protein of unknown function DUF2850 [PF11012] (2-64)

Solvent-accessible surface area (backbone atoms only — not comparable to full-atom values): 4033 Å² total; per-residue (Å²): 132,83,82,78,74,61,56,45,54,46,85,48,100,72,21,41,24,46,77,87,40,77,75,34,66,61,67,49,72,79,86,47,42,43,37,35,62,57,87,94,44,63,36,32,26,39,55,52,96,69,21,39,38,44,61,33,65,77,88,53,86,47,66,28,57,68,128

Nearest PDB structures (foldseek):
  1p6p-assembly1_A  TM=4.313E-01  e=1.706E+00  Rhinella arenarum
  2qo6-assembly1_A  TM=5.255E-01  e=4.590E+00  Danio rerio

Mean predicted aligned error: 8.52 Å

Organism: NCBI:txid754436